Protein AF-A0A819J610-F1 (afdb_monomer_lite)

Foldseek 3Di:
DDPDALLVVCVVVCVVPVCLNVLLVVLLVVQVPPPPPDDSRRSSVVVSVVDDDPPPDPP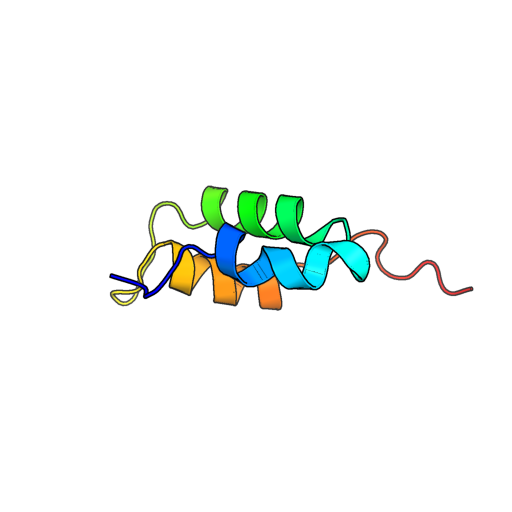D

Structure (mmCIF, N/CA/C/O backbone):
data_AF-A0A819J610-F1
#
_entry.id   AF-A0A819J610-F1
#
loop_
_atom_site.group_PDB
_atom_site.id
_atom_site.type_symbol
_atom_site.label_atom_id
_atom_site.label_alt_id
_atom_site.label_comp_id
_atom_site.label_asym_id
_atom_site.label_entity_id
_atom_site.label_seq_id
_atom_site.pdbx_PDB_ins_code
_atom_site.Cartn_x
_atom_site.Cartn_y
_atom_site.Cartn_z
_atom_site.occupancy
_atom_site.B_iso_or_equiv
_atom_site.auth_seq_id
_atom_site.auth_comp_id
_atom_site.auth_asym_id
_atom_site.auth_atom_id
_atom_site.pdbx_PDB_model_num
ATOM 1 N N . MET A 1 1 ? -14.976 -6.748 6.600 1.00 63.94 1 MET A N 1
ATOM 2 C CA . MET A 1 1 ? -13.623 -7.321 6.440 1.00 63.94 1 MET A CA 1
ATOM 3 C C . MET A 1 1 ? -13.379 -7.402 4.943 1.00 63.94 1 MET A C 1
ATOM 5 O O . MET A 1 1 ? -14.277 -7.908 4.272 1.00 63.94 1 MET A O 1
ATOM 9 N N . PRO A 1 2 ? -12.295 -6.812 4.415 1.00 72.12 2 PRO A N 1
ATOM 10 C CA . PRO A 1 2 ? -12.071 -6.742 2.973 1.00 72.12 2 PRO A CA 1
ATOM 11 C C . PRO A 1 2 ? -11.872 -8.142 2.373 1.00 72.12 2 PRO A C 1
ATOM 13 O O . PRO A 1 2 ? -11.507 -9.080 3.081 1.00 72.12 2 PRO A O 1
ATOM 16 N N . LEU A 1 3 ? -12.148 -8.280 1.071 1.00 84.38 3 LEU A N 1
ATOM 17 C CA . LEU A 1 3 ? -12.005 -9.548 0.336 1.00 84.38 3 LEU A CA 1
ATOM 18 C C . LEU A 1 3 ? -10.547 -10.034 0.280 1.00 84.38 3 LEU A C 1
ATOM 20 O O . LEU A 1 3 ? -10.308 -11.231 0.156 1.00 84.38 3 LEU A O 1
ATOM 24 N N . MET A 1 4 ? -9.599 -9.099 0.356 1.00 91.31 4 MET A N 1
ATOM 25 C CA . MET A 1 4 ? -8.156 -9.317 0.422 1.00 91.31 4 MET A CA 1
ATOM 26 C C . MET A 1 4 ? -7.478 -8.082 1.025 1.00 91.31 4 MET A C 1
ATOM 28 O O . MET A 1 4 ? -8.093 -7.016 1.099 1.00 91.31 4 MET A O 1
ATOM 32 N N . SER A 1 5 ? -6.226 -8.222 1.449 1.00 94.62 5 SER A N 1
ATOM 33 C CA . SER A 1 5 ? -5.403 -7.104 1.924 1.00 94.62 5 SER A CA 1
ATOM 34 C C . SER A 1 5 ? -4.988 -6.166 0.785 1.00 94.62 5 SER A C 1
ATOM 36 O O . SER A 1 5 ? -4.982 -6.550 -0.389 1.00 94.62 5 SER A O 1
ATOM 38 N N . LEU A 1 6 ? -4.591 -4.933 1.122 1.00 95.50 6 LEU A N 1
ATOM 39 C CA . LEU A 1 6 ? -4.059 -3.999 0.125 1.00 95.50 6 LEU A CA 1
ATOM 40 C C . LEU A 1 6 ? -2.791 -4.551 -0.549 1.00 95.50 6 LEU A C 1
ATOM 42 O O . LEU A 1 6 ? -2.616 -4.393 -1.753 1.00 95.50 6 LEU A O 1
ATOM 46 N N . GLU A 1 7 ? -1.927 -5.235 0.201 1.00 95.19 7 GLU A N 1
ATOM 47 C CA . GLU A 1 7 ? -0.692 -5.835 -0.305 1.00 95.19 7 GLU A CA 1
ATOM 48 C C . GLU A 1 7 ? -0.950 -6.939 -1.330 1.00 95.19 7 GLU A C 1
ATOM 50 O O . GLU A 1 7 ? -0.219 -7.028 -2.315 1.00 95.19 7 GLU A O 1
ATOM 55 N N . GLU A 1 8 ? -1.979 -7.762 -1.123 1.00 95.88 8 GLU A N 1
ATOM 56 C CA . GLU A 1 8 ? -2.408 -8.776 -2.092 1.00 95.88 8 GLU A CA 1
ATOM 57 C C . GLU A 1 8 ? -3.028 -8.132 -3.335 1.00 95.88 8 GLU A C 1
ATOM 59 O O . GLU A 1 8 ? -2.767 -8.574 -4.453 1.00 95.88 8 GLU A O 1
ATOM 64 N N . ALA A 1 9 ? -3.803 -7.058 -3.160 1.00 95.25 9 ALA A N 1
ATOM 65 C CA . ALA A 1 9 ? -4.444 -6.354 -4.266 1.00 95.25 9 ALA A CA 1
ATOM 66 C C . ALA A 1 9 ? -3.433 -5.703 -5.224 1.00 95.25 9 ALA A C 1
ATOM 68 O O . ALA A 1 9 ? -3.685 -5.634 -6.428 1.00 95.25 9 ALA A O 1
ATOM 69 N N . VAL A 1 10 ? -2.281 -5.248 -4.716 1.00 95.88 10 VAL A N 1
ATOM 70 C CA . VAL A 1 10 ? -1.244 -4.602 -5.539 1.00 95.88 10 VAL A CA 1
A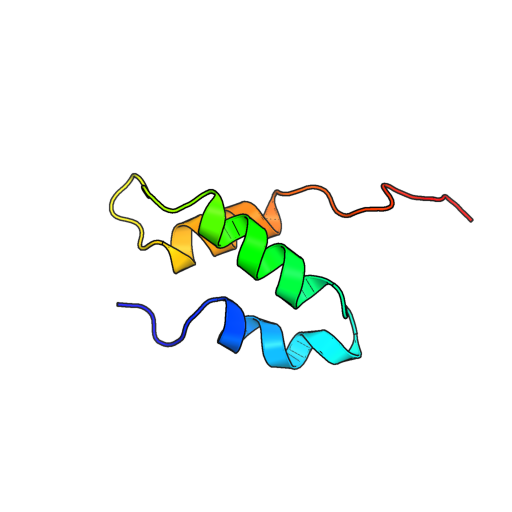TOM 71 C C . VAL A 1 10 ? -0.236 -5.572 -6.155 1.00 95.88 10 VAL A C 1
ATOM 73 O O . VAL A 1 10 ? 0.493 -5.173 -7.060 1.00 95.88 10 VAL A O 1
ATOM 76 N N . GLN A 1 11 ? -0.203 -6.842 -5.737 1.00 96.75 11 GLN A N 1
ATOM 77 C CA . GLN A 1 11 ? 0.727 -7.847 -6.279 1.00 96.75 11 GLN A CA 1
ATOM 78 C C . GLN A 1 11 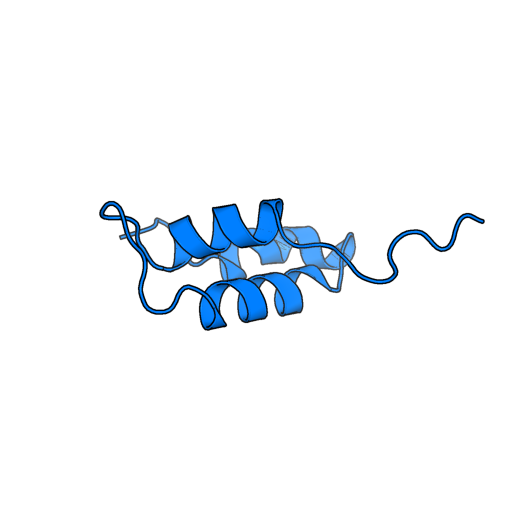? 0.738 -7.925 -7.818 1.00 96.75 11 GLN A C 1
ATOM 80 O O . GLN A 1 11 ? 1.824 -7.906 -8.403 1.00 96.75 11 GLN A O 1
ATOM 85 N N . PRO A 1 12 ? -0.416 -7.933 -8.518 1.00 97.19 12 PRO A N 1
ATOM 86 C CA . PRO A 1 12 ? -0.436 -7.954 -9.982 1.00 97.19 12 PRO A CA 1
ATOM 87 C C . PRO A 1 12 ? 0.219 -6.732 -10.646 1.00 97.19 12 PRO A C 1
ATOM 89 O O . PRO A 1 12 ? 0.545 -6.786 -11.829 1.00 97.19 12 PRO A O 1
ATOM 92 N N . LEU A 1 13 ? 0.402 -5.631 -9.909 1.00 95.38 13 LEU A N 1
ATOM 93 C CA . LEU A 1 13 ? 0.963 -4.375 -10.411 1.00 95.38 13 LEU A CA 1
ATOM 94 C C . LEU A 1 13 ? 2.487 -4.304 -10.269 1.00 95.38 13 LEU A C 1
ATOM 96 O O . LEU A 1 13 ? 3.116 -3.516 -10.973 1.00 95.38 13 LEU A O 1
ATOM 100 N N . VAL A 1 14 ? 3.090 -5.139 -9.417 1.00 95.56 14 VAL A N 1
ATOM 101 C CA . VAL A 1 14 ? 4.539 -5.148 -9.140 1.00 95.56 14 VAL A CA 1
ATOM 102 C C . VAL A 1 14 ? 5.407 -5.221 -10.409 1.00 95.56 14 VAL A C 1
ATOM 104 O O . VAL A 1 14 ? 6.395 -4.491 -10.472 1.00 95.56 14 VAL A O 1
ATOM 107 N N . PRO A 1 15 ? 5.072 -6.003 -11.460 1.00 96.38 15 PRO A N 1
ATOM 108 C CA . PRO A 1 15 ? 5.880 -6.034 -12.683 1.00 96.38 15 PRO A CA 1
ATOM 109 C C . PRO A 1 15 ? 5.933 -4.704 -13.453 1.00 96.38 15 PRO A C 1
ATOM 111 O O . PRO A 1 15 ? 6.860 -4.490 -14.229 1.00 96.38 15 PRO A O 1
ATOM 114 N N . ILE A 1 16 ? 4.936 -3.8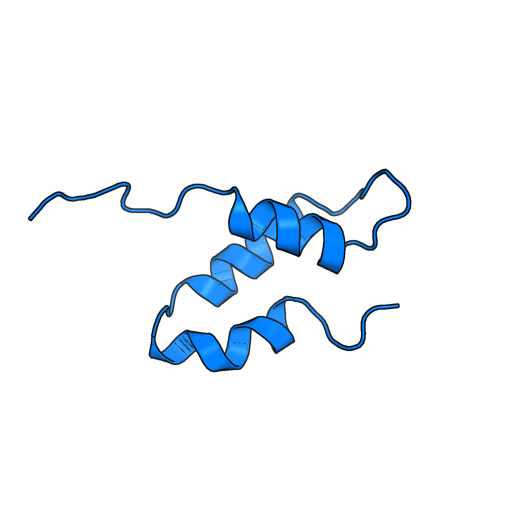32 -13.271 1.00 94.56 16 ILE A N 1
ATOM 115 C CA . ILE A 1 16 ? 4.800 -2.543 -13.972 1.00 94.56 16 ILE A CA 1
ATOM 116 C C . ILE A 1 16 ? 5.254 -1.395 -13.065 1.00 94.56 16 ILE A C 1
ATOM 118 O O . ILE A 1 16 ? 5.855 -0.428 -13.529 1.00 94.56 16 ILE A O 1
ATOM 122 N N . LEU A 1 17 ? 4.980 -1.513 -11.766 1.00 91.25 17 LEU A N 1
ATOM 123 C CA . LEU A 1 17 ? 5.261 -0.507 -10.756 1.00 91.25 17 LEU A CA 1
ATOM 124 C C . LEU A 1 17 ? 5.899 -1.176 -9.530 1.00 91.25 17 LEU A C 1
ATOM 126 O O . LEU A 1 17 ? 5.214 -1.403 -8.535 1.00 91.25 17 LEU A O 1
ATOM 130 N N . PRO A 1 18 ? 7.206 -1.496 -9.568 1.00 91.19 18 PRO A N 1
ATOM 131 C CA . PRO A 1 18 ? 7.853 -2.301 -8.528 1.00 91.19 18 PRO A CA 1
ATOM 132 C C . PRO A 1 18 ? 7.726 -1.724 -7.114 1.00 91.19 18 PRO A C 1
ATOM 134 O O . PRO A 1 18 ? 7.575 -2.470 -6.152 1.00 91.19 18 PRO A O 1
ATOM 137 N N . ALA A 1 19 ? 7.720 -0.394 -6.993 1.00 92.69 19 ALA A N 1
ATOM 138 C CA . ALA A 1 19 ? 7.605 0.296 -5.711 1.00 92.69 19 ALA A CA 1
ATOM 139 C C . ALA A 1 19 ? 6.197 0.219 -5.084 1.00 92.69 19 ALA A C 1
ATOM 141 O O . ALA A 1 19 ? 6.040 0.555 -3.915 1.00 92.69 19 ALA A O 1
ATOM 142 N N . VAL A 1 20 ? 5.163 -0.234 -5.809 1.00 94.94 20 VAL A N 1
ATOM 143 C CA . VAL A 1 20 ? 3.772 -0.235 -5.310 1.00 94.94 20 VAL A CA 1
ATOM 144 C C . VAL A 1 20 ? 3.603 -1.010 -4.004 1.00 94.94 20 VAL A C 1
ATOM 146 O O . VAL A 1 20 ? 2.800 -0.617 -3.161 1.00 94.94 20 VAL A O 1
ATOM 149 N N . GLN A 1 21 ? 4.387 -2.072 -3.805 1.00 95.25 21 GLN A N 1
ATOM 150 C CA . GLN A 1 21 ? 4.339 -2.879 -2.589 1.00 95.25 21 GLN A CA 1
ATOM 151 C C . GLN A 1 21 ? 4.799 -2.074 -1.364 1.00 95.25 21 GLN A C 1
ATOM 153 O O . GLN A 1 21 ? 4.135 -2.091 -0.327 1.00 95.25 21 GLN A O 1
ATOM 158 N N . ASP A 1 22 ? 5.895 -1.324 -1.502 1.00 94.75 22 ASP A N 1
ATOM 159 C CA . ASP A 1 22 ? 6.449 -0.491 -0.432 1.00 94.75 22 ASP A CA 1
ATOM 160 C C . ASP A 1 22 ? 5.498 0.657 -0.091 1.00 94.75 22 ASP A C 1
ATOM 162 O O . ASP A 1 22 ? 5.286 0.985 1.076 1.00 94.75 22 ASP A O 1
ATOM 166 N N . TYR A 1 23 ? 4.871 1.243 -1.112 1.00 95.69 23 TYR A N 1
ATOM 167 C CA . TYR A 1 23 ? 3.901 2.317 -0.938 1.00 95.69 23 TYR A CA 1
ATOM 168 C C . TYR A 1 23 ? 2.614 1.823 -0.274 1.00 95.69 23 TYR A C 1
ATOM 170 O O . TYR A 1 23 ? 2.113 2.482 0.638 1.00 95.69 23 TYR A O 1
ATOM 178 N N . ALA A 1 24 ? 2.120 0.639 -0.645 1.00 96.50 24 ALA A N 1
ATOM 179 C CA . ALA A 1 24 ? 0.997 -0.005 0.033 1.00 96.50 24 ALA A CA 1
ATOM 180 C C . ALA A 1 24 ? 1.305 -0.266 1.518 1.00 96.50 24 ALA A C 1
ATOM 182 O O . ALA A 1 24 ? 0.490 0.054 2.388 1.00 96.50 24 ALA A O 1
ATOM 183 N N . TYR A 1 25 ? 2.506 -0.769 1.819 1.00 95.69 25 TYR A N 1
ATOM 184 C CA . TYR A 1 25 ? 2.963 -0.972 3.193 1.00 95.69 25 TYR A CA 1
ATOM 185 C C . TYR A 1 25 ? 3.039 0.352 3.975 1.00 95.69 25 TYR A C 1
ATOM 187 O O . TYR A 1 25 ? 2.488 0.465 5.072 1.00 95.69 25 TYR A O 1
ATOM 195 N N . MET A 1 26 ? 3.651 1.391 3.395 1.00 95.62 26 MET A N 1
ATOM 196 C CA . MET A 1 26 ? 3.731 2.722 4.006 1.00 95.62 26 MET A CA 1
ATOM 197 C C . MET A 1 26 ? 2.349 3.329 4.269 1.00 95.62 26 MET A C 1
ATOM 199 O O . MET A 1 26 ? 2.131 3.919 5.330 1.00 95.62 26 MET A O 1
ATOM 203 N N . ALA A 1 27 ? 1.415 3.184 3.328 1.00 96.19 27 ALA A N 1
ATOM 204 C CA . ALA A 1 27 ? 0.045 3.656 3.484 1.00 96.19 27 ALA A CA 1
ATOM 205 C C . ALA A 1 27 ? -0.648 2.961 4.667 1.00 96.19 27 ALA A C 1
ATOM 207 O O . ALA A 1 27 ? -1.230 3.625 5.526 1.00 96.19 27 ALA A O 1
ATOM 208 N N . LYS A 1 28 ? -0.509 1.637 4.798 1.00 96.38 28 LYS A N 1
ATOM 209 C CA . LYS A 1 28 ? -1.075 0.893 5.935 1.00 96.38 28 LYS A CA 1
ATOM 210 C C . LYS A 1 28 ? -0.468 1.270 7.273 1.00 96.38 28 LYS A C 1
ATOM 212 O O . LYS A 1 28 ? -1.210 1.401 8.250 1.00 96.38 28 LYS A O 1
ATOM 217 N N . GLU A 1 29 ? 0.842 1.489 7.325 1.00 96.25 29 GLU A N 1
ATOM 218 C CA . GLU A 1 29 ? 1.519 1.930 8.546 1.00 96.25 29 GLU A CA 1
ATOM 219 C C . GLU A 1 29 ? 1.021 3.302 9.024 1.00 96.25 29 GLU A C 1
ATOM 221 O O . GLU A 1 29 ? 0.933 3.545 10.231 1.00 96.25 29 GLU A O 1
ATOM 226 N N . LYS A 1 30 ? 0.631 4.178 8.092 1.00 94.88 30 LYS A N 1
ATOM 227 C CA . LYS A 1 30 ? 0.034 5.487 8.385 1.00 94.88 30 LYS A CA 1
ATOM 228 C C . LYS A 1 30 ? -1.460 5.414 8.728 1.00 94.88 30 LYS A C 1
ATOM 230 O O . LYS A 1 30 ? -1.947 6.272 9.459 1.00 94.88 30 LYS A O 1
ATOM 235 N N . CYS A 1 31 ? -2.163 4.371 8.289 1.00 96.19 31 CYS A N 1
ATOM 236 C CA . CYS A 1 31 ? -3.602 4.172 8.497 1.00 96.19 31 CYS A CA 1
ATOM 237 C C . CYS A 1 31 ? -3.957 3.207 9.650 1.00 96.19 31 CYS A C 1
ATOM 239 O O . CYS A 1 31 ? -5.043 2.635 9.660 1.00 96.19 31 CYS A O 1
ATOM 241 N N . LYS A 1 32 ? -3.087 3.022 10.658 1.00 94.62 32 LYS A N 1
ATOM 242 C CA . LYS A 1 32 ? -3.336 2.113 11.811 1.00 94.62 32 LYS A CA 1
ATOM 243 C C . LYS A 1 32 ? -4.577 2.449 12.647 1.00 94.62 32 LYS A C 1
ATOM 245 O O . LYS A 1 32 ? -5.050 1.604 13.404 1.00 94.62 32 LYS A O 1
ATOM 250 N N . LYS A 1 33 ? -5.067 3.687 12.565 1.00 94.38 33 LYS A N 1
ATOM 251 C CA . LYS A 1 33 ? -6.271 4.168 13.253 1.00 94.38 33 LYS A CA 1
ATOM 252 C C . LYS A 1 33 ? -7.214 4.791 12.218 1.00 94.38 33 LYS A C 1
ATOM 254 O O . LYS A 1 33 ? -7.227 6.012 12.097 1.00 94.38 33 LYS A O 1
ATOM 259 N N . PRO A 1 34 ? -7.915 3.971 11.423 1.00 91.94 34 PRO A N 1
ATOM 260 C CA . PRO A 1 34 ? -8.816 4.478 10.397 1.00 91.94 34 PRO A CA 1
ATOM 261 C C . PRO A 1 34 ? -10.043 5.155 11.030 1.00 91.94 34 PRO A C 1
ATOM 263 O O . PRO A 1 34 ? -10.501 4.753 12.102 1.00 91.94 34 PRO A O 1
ATOM 266 N N . GLU A 1 35 ? -10.561 6.184 10.362 1.00 92.88 35 GLU A N 1
ATOM 267 C CA . GLU A 1 35 ? -11.770 6.928 10.747 1.00 92.88 35 GLU A CA 1
ATOM 268 C C . GLU A 1 35 ? -12.966 6.519 9.865 1.00 92.88 35 GLU A C 1
ATOM 270 O O . GLU A 1 35 ? -12.846 5.644 9.007 1.00 92.88 35 GLU A O 1
ATOM 275 N N . ASP A 1 36 ? -14.141 7.106 10.112 1.00 93.00 36 ASP A N 1
ATOM 276 C CA . ASP A 1 36 ? -15.353 6.943 9.286 1.00 93.00 36 ASP A CA 1
ATOM 277 C C . ASP A 1 36 ? -15.853 5.497 9.106 1.00 93.00 36 ASP A C 1
ATOM 279 O O . ASP A 1 36 ? -16.575 5.173 8.164 1.00 93.00 36 ASP A O 1
ATOM 283 N N . GLY A 1 37 ? -15.487 4.606 10.032 1.00 92.81 37 GLY A N 1
ATOM 284 C CA . GLY A 1 37 ? -15.852 3.188 9.974 1.00 92.81 37 GLY A CA 1
ATOM 285 C C . GLY A 1 37 ? -15.096 2.390 8.909 1.00 92.81 37 GLY A C 1
ATOM 286 O O . GLY A 1 37 ? -15.462 1.243 8.651 1.00 92.81 37 GLY A O 1
ATOM 287 N N . LEU A 1 38 ? -14.049 2.967 8.312 1.00 94.12 38 LEU A N 1
ATOM 288 C CA . LEU A 1 38 ? -13.198 2.290 7.344 1.00 94.12 38 LEU A CA 1
ATOM 289 C C . LEU A 1 38 ? -12.341 1.218 8.016 1.00 94.12 38 LEU A C 1
ATOM 291 O O . LEU A 1 38 ? -11.889 1.342 9.158 1.00 94.12 38 LEU A O 1
ATOM 295 N N . THR A 1 39 ? -12.050 0.165 7.267 1.00 95.19 39 THR A N 1
ATOM 296 C CA . THR A 1 39 ? -10.975 -0.762 7.605 1.00 95.19 39 THR A CA 1
ATOM 297 C C . THR A 1 39 ? -9.617 -0.128 7.309 1.00 95.19 39 THR A C 1
ATOM 299 O O . THR A 1 39 ? -9.497 0.826 6.536 1.00 95.19 39 THR A O 1
ATOM 302 N N . GLN A 1 40 ? -8.563 -0.673 7.920 1.00 95.88 40 GLN A N 1
ATOM 303 C CA . GLN A 1 40 ? -7.200 -0.204 7.673 1.00 95.88 40 GLN A CA 1
ATOM 304 C C . GLN A 1 40 ? -6.834 -0.290 6.186 1.00 95.88 40 GLN A C 1
ATOM 306 O O . GLN A 1 40 ? -6.248 0.652 5.665 1.00 95.88 40 GLN A O 1
ATOM 311 N N . ASP A 1 41 ? -7.200 -1.381 5.503 1.00 96.06 41 ASP A N 1
ATOM 312 C CA . ASP A 1 41 ? -6.915 -1.552 4.074 1.00 96.06 41 ASP A CA 1
ATOM 313 C C . ASP A 1 41 ? -7.693 -0.545 3.209 1.00 96.06 41 ASP A C 1
ATOM 315 O O . ASP A 1 41 ? -7.122 0.017 2.279 1.00 96.06 41 ASP A O 1
ATOM 319 N N . GLU A 1 42 ? -8.957 -0.244 3.531 1.00 95.00 42 GLU A N 1
ATOM 320 C CA . GLU A 1 42 ? -9.736 0.779 2.813 1.00 95.00 42 GLU A CA 1
ATOM 321 C C . GLU A 1 42 ? -9.117 2.172 2.98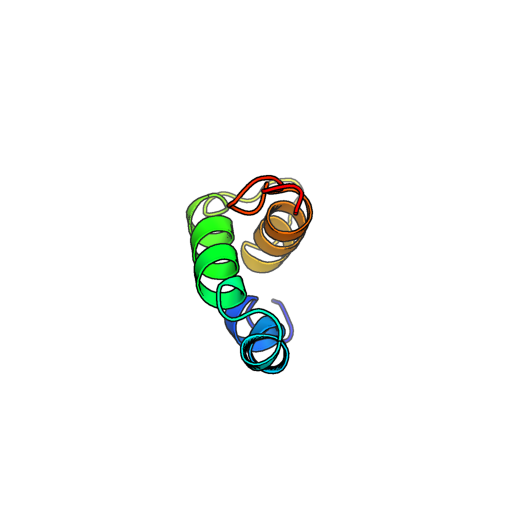1 1.00 95.00 42 GLU A C 1
ATOM 323 O O . GLU A 1 42 ? -8.854 2.854 1.991 1.00 95.00 42 GLU A O 1
ATOM 328 N N . SER A 1 43 ? -8.804 2.576 4.214 1.00 96.31 43 SER A N 1
ATOM 329 C CA . SER A 1 43 ? -8.151 3.862 4.480 1.00 96.31 43 SER A CA 1
ATOM 330 C C . SER A 1 43 ? -6.772 3.950 3.811 1.00 96.31 43 SER A C 1
ATOM 332 O O . SER A 1 43 ? -6.445 4.959 3.183 1.00 96.31 43 SER A O 1
ATOM 334 N N . ALA A 1 44 ? -5.989 2.870 3.865 1.00 96.44 44 ALA A N 1
ATOM 335 C CA . ALA A 1 44 ? -4.693 2.795 3.206 1.00 96.44 44 ALA A CA 1
ATOM 336 C C . ALA A 1 44 ? -4.808 2.838 1.677 1.00 96.44 44 ALA A C 1
ATOM 338 O O . ALA A 1 44 ? -3.957 3.442 1.035 1.00 96.44 44 ALA A O 1
ATOM 339 N N . SER A 1 45 ? -5.857 2.264 1.082 1.00 95.75 45 SER A N 1
ATOM 340 C CA . SER A 1 45 ? -6.082 2.331 -0.367 1.00 95.75 45 SER A CA 1
ATOM 341 C C . SER A 1 45 ? -6.351 3.764 -0.845 1.00 95.75 45 SER A C 1
ATOM 343 O O . SER A 1 45 ? -5.804 4.193 -1.862 1.00 95.75 45 SER A O 1
ATOM 345 N N . ILE A 1 46 ? -7.109 4.540 -0.061 1.00 95.38 46 ILE A N 1
ATOM 346 C CA . ILE A 1 46 ? -7.343 5.969 -0.308 1.00 95.38 46 ILE A CA 1
ATOM 347 C C . ILE A 1 46 ? -6.026 6.738 -0.160 1.00 95.38 46 ILE A C 1
ATOM 349 O O . ILE A 1 46 ? -5.675 7.546 -1.021 1.00 95.38 46 ILE A O 1
ATOM 353 N N . MET A 1 47 ? -5.264 6.459 0.902 1.00 95.56 47 MET A N 1
ATOM 354 C CA . MET A 1 47 ? -3.968 7.098 1.113 1.00 95.56 47 MET A CA 1
ATOM 355 C C . MET A 1 47 ? -2.992 6.791 -0.026 1.00 95.56 47 MET A C 1
ATOM 357 O O . MET A 1 47 ? -2.379 7.723 -0.538 1.00 95.56 47 MET A O 1
ATOM 361 N N . LEU A 1 48 ? -2.888 5.532 -0.458 1.00 95.38 48 LEU A N 1
ATOM 362 C CA . LEU A 1 48 ? -2.028 5.086 -1.557 1.00 95.38 48 LEU A CA 1
ATOM 363 C C . LEU A 1 48 ? -2.332 5.827 -2.866 1.00 95.38 48 LEU A C 1
ATOM 365 O O . LEU A 1 48 ? -1.414 6.181 -3.601 1.00 95.38 48 LEU A O 1
ATOM 369 N N . TYR A 1 49 ? -3.609 6.102 -3.137 1.00 92.75 49 TYR A N 1
ATOM 370 C CA . TYR A 1 49 ? -4.025 6.904 -4.288 1.00 92.75 49 TYR A CA 1
ATOM 371 C C . TYR A 1 49 ? -3.599 8.380 -4.179 1.00 92.75 49 TYR A C 1
ATOM 373 O O . TYR A 1 49 ? -3.303 9.016 -5.185 1.00 92.75 49 TYR A O 1
ATOM 381 N N . SER A 1 50 ? -3.567 8.927 -2.962 1.00 90.12 50 SER A N 1
ATOM 382 C CA . SER A 1 50 ? -3.279 10.348 -2.702 1.00 90.12 50 SER A CA 1
ATOM 383 C C . SER A 1 50 ? -1.815 10.671 -2.380 1.00 90.12 50 SER A C 1
ATOM 385 O O . SER A 1 50 ? -1.424 11.838 -2.416 1.00 90.12 50 SER A O 1
ATOM 387 N N . MET A 1 51 ? -1.007 9.675 -2.009 1.00 90.31 51 MET A N 1
ATOM 388 C CA . MET A 1 51 ? 0.383 9.894 -1.621 1.00 90.31 51 MET A CA 1
ATOM 389 C C . MET A 1 51 ? 1.244 10.208 -2.847 1.00 90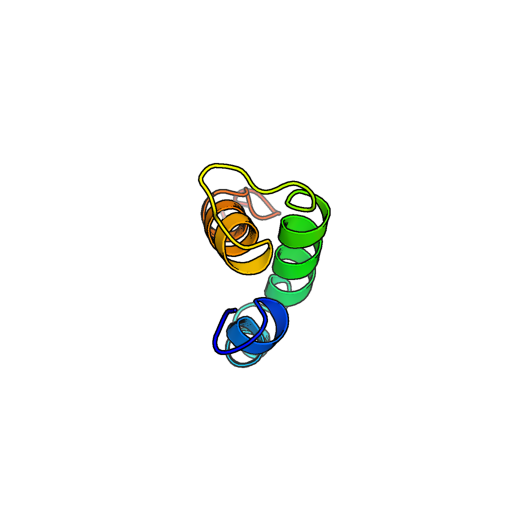.31 51 MET A C 1
ATOM 391 O O . MET A 1 51 ? 1.090 9.594 -3.899 1.00 90.31 51 MET A O 1
ATOM 395 N N . GLY A 1 52 ? 2.161 11.166 -2.703 1.00 85.06 52 GLY A N 1
ATOM 396 C CA . GLY A 1 52 ? 3.144 11.471 -3.742 1.00 85.06 52 GLY A CA 1
ATOM 397 C C . GLY A 1 52 ? 4.106 10.303 -3.949 1.00 85.06 52 GLY A C 1
ATOM 398 O O . GLY A 1 52 ? 4.491 9.651 -2.978 1.00 85.06 52 GLY A O 1
ATOM 399 N N . TRP A 1 53 ? 4.479 10.059 -5.204 1.00 83.81 53 TRP A N 1
ATOM 400 C CA . TRP A 1 53 ? 5.434 9.031 -5.608 1.00 83.81 53 TRP A CA 1
ATOM 401 C C . TRP A 1 53 ? 6.771 9.676 -5.951 1.00 83.81 53 TRP A C 1
ATOM 403 O O . TRP A 1 53 ? 6.816 10.668 -6.674 1.00 83.81 53 TRP A O 1
ATOM 413 N N . GLU A 1 54 ? 7.849 9.103 -5.428 1.00 75.12 54 GLU A N 1
ATOM 414 C CA . GLU A 1 54 ? 9.212 9.517 -5.735 1.00 75.12 54 GLU A CA 1
ATOM 415 C C . GLU A 1 54 ? 9.803 8.697 -6.897 1.00 75.12 54 GLU A C 1
ATOM 417 O O . GLU A 1 54 ? 9.568 7.486 -6.974 1.00 75.12 54 GLU A O 1
ATOM 422 N N . PRO A 1 55 ? 10.638 9.311 -7.753 1.00 68.44 55 PRO A N 1
ATOM 423 C CA . PRO A 1 55 ? 10.928 10.741 -7.779 1.00 68.44 55 PRO A CA 1
ATOM 424 C C . PRO A 1 55 ? 9.729 11.534 -8.317 1.00 68.44 55 PRO A C 1
ATOM 426 O O . PRO A 1 55 ? 9.157 11.168 -9.344 1.00 68.44 55 PRO A O 1
ATOM 429 N N . LEU A 1 56 ? 9.385 12.628 -7.631 1.00 63.44 56 LEU A N 1
ATOM 430 C CA . LEU A 1 56 ? 8.430 13.634 -8.103 1.00 63.44 56 LEU A CA 1
ATOM 431 C C . LEU A 1 56 ? 8.966 14.246 -9.403 1.00 63.44 56 LEU A C 1
ATOM 433 O O . LEU A 1 56 ? 9.755 15.181 -9.362 1.00 63.44 56 LEU A O 1
ATOM 437 N N . GLU A 1 57 ? 8.603 13.649 -10.537 1.00 56.28 57 GLU A N 1
ATOM 438 C CA . GLU A 1 57 ? 8.960 14.071 -11.892 1.00 56.28 57 GLU A CA 1
ATOM 439 C C . GLU A 1 57 ? 10.414 14.561 -12.032 1.00 56.28 57 GLU A C 1
ATOM 441 O O . GLU A 1 57 ? 10.704 15.756 -12.100 1.00 56.28 57 GLU A O 1
ATOM 446 N N . GLN A 1 58 ? 11.355 13.625 -12.195 1.00 54.31 58 GLN A N 1
ATOM 447 C CA . GLN A 1 58 ? 12.471 13.933 -13.089 1.00 54.31 58 GLN A CA 1
ATOM 448 C C . GLN A 1 58 ? 11.868 14.049 -14.490 1.00 54.31 58 GLN A C 1
ATOM 450 O O . GLN A 1 58 ? 11.753 13.052 -15.199 1.00 54.31 58 GLN A O 1
ATOM 455 N N . CYS A 1 59 ? 11.404 15.247 -14.853 1.00 53.78 59 CYS A N 1
ATOM 456 C CA . CYS A 1 59 ? 11.152 15.585 -16.246 1.00 53.78 59 CYS A CA 1
ATOM 457 C C . CYS A 1 59 ? 12.390 15.155 -17.048 1.00 53.78 59 CYS A C 1
ATOM 459 O O . CYS A 1 59 ? 13.490 15.641 -16.770 1.00 53.78 59 CYS A O 1
ATOM 461 N N . LEU A 1 60 ? 12.208 14.201 -17.966 1.00 45.12 60 LEU A N 1
ATOM 462 C CA . LEU A 1 60 ? 13.207 13.849 -18.979 1.00 45.12 60 LEU A CA 1
ATOM 463 C C . LEU A 1 60 ? 13.462 15.039 -19.908 1.00 45.12 60 LEU A C 1
ATOM 465 O O . LEU A 1 60 ? 12.478 15.731 -20.260 1.00 45.12 60 LEU A O 1
#

Secondary structure (DSSP, 8-state):
--SS-HHHHHGGGTTT-TTHHHHHHHHHHHTSS--TT--HHHHHHHHHHHS--SSS----

Radius of gyration: 12.42 Å; chains: 1; bounding box: 29×25×32 Å

pLDDT: mean 89.21, std 12.52, range [45.12, 97.19]

Sequence (60 aa):
MPLMSLEEAVQPLVPILPAVQDYAYMAKEKCKKPEDGLTQDESASIMLYSMGWEPLEQCL

Organism: NCBI:txid392033